Protein AF-A0A9D2QM06-F1 (afdb_monomer)

InterPro domains:
  IPR011004 Trimeric LpxA-like superfamily [SSF51161] (6-65)
  IPR039369 Galactoside O-acetyltransferase LacA-like [PTHR43017] (4-68)

Radius of gyration: 12.32 Å; Cα contacts (8 Å, |Δi|>4): 198; chains: 1; bounding box: 30×25×29 Å

Mean predicted aligned error: 7.52 Å

Foldseek 3Di:
DLVVLLVVLQPDDQPPQPVNVVSLCVQALEEEACAEADPNEAEDRRNLEYEYHNEEEDYQEYEDPPHHDYYYHNDYHDHPDYCDDVPPPPHDDRDD

Secondary structure (DSSP, 8-state):
-HHHHHHHHHTS-TT-HHHHHHHHHHHSSEE-TT-EEPSSPEES-STTEEE-TT-EE-TT-EE--SS-EEE-TT-EE-TT-EE--TT-TT------

Sequence (96 aa):
MTVR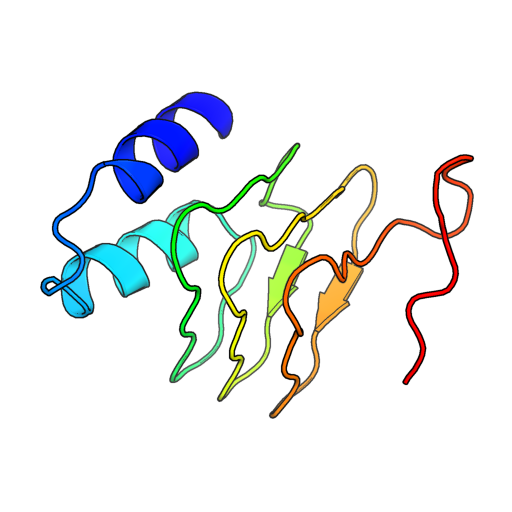KLQEYNNMDPLDRSGRQAAIREILGKAGENCVVEQPLFCTYGYNTTVGNNFFMNVYGKLMDSGKHGYERHSSQQPGCGKSVPGDPDAGTGIT

Organism: NCBI:txid2838549

pLDDT: mean 77.89, std 15.66, range [34.09, 94.25]

Structure (mmCIF, N/CA/C/O backbone):
data_AF-A0A9D2QM06-F1
#
_entry.id   AF-A0A9D2QM06-F1
#
loop_
_atom_site.group_PDB
_atom_site.id
_atom_site.type_symbol
_atom_site.label_atom_id
_atom_site.label_alt_id
_atom_site.label_comp_id
_atom_site.label_asym_id
_atom_site.label_entity_id
_atom_site.label_seq_id
_atom_site.pdbx_PDB_ins_code
_atom_site.Cartn_x
_atom_site.Cartn_y
_atom_site.Cartn_z
_atom_site.occupancy
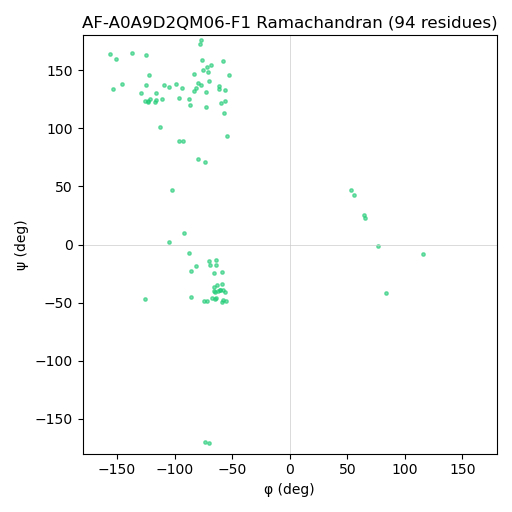_atom_site.B_iso_or_equiv
_atom_site.auth_seq_id
_atom_site.auth_comp_id
_atom_site.auth_asym_id
_atom_site.auth_atom_id
_atom_site.pdbx_PDB_model_num
ATOM 1 N N . MET A 1 1 ? -4.443 5.567 -12.524 1.00 60.41 1 MET A N 1
ATOM 2 C CA . MET A 1 1 ? -5.375 5.005 -11.518 1.00 60.41 1 MET A CA 1
ATOM 3 C C . MET A 1 1 ? -4.678 4.735 -10.189 1.00 60.41 1 MET A C 1
ATOM 5 O O . MET A 1 1 ? -5.178 5.197 -9.174 1.00 60.41 1 MET A O 1
ATOM 9 N N . THR A 1 2 ? -3.495 4.114 -10.187 1.00 79.69 2 THR A N 1
ATOM 10 C CA . THR A 1 2 ? -2.710 3.815 -8.971 1.00 79.69 2 THR A CA 1
ATOM 11 C C . THR A 1 2 ? -2.389 5.040 -8.106 1.00 79.69 2 THR A C 1
ATOM 13 O O . THR A 1 2 ? -2.553 4.977 -6.895 1.00 79.69 2 THR A O 1
ATOM 16 N N . VAL A 1 3 ? -2.030 6.184 -8.705 1.00 83.62 3 VAL A N 1
ATOM 17 C CA . VAL A 1 3 ? -1.693 7.418 -7.960 1.00 83.62 3 VAL A CA 1
ATOM 18 C C . VAL A 1 3 ? -2.834 7.902 -7.054 1.00 83.62 3 VAL A C 1
ATOM 20 O O . VAL A 1 3 ? -2.577 8.309 -5.928 1.00 83.62 3 VAL A O 1
ATOM 23 N N . ARG A 1 4 ? -4.097 7.811 -7.502 1.00 87.38 4 ARG A N 1
ATOM 24 C CA . ARG A 1 4 ? -5.256 8.190 -6.674 1.00 87.38 4 ARG A CA 1
ATOM 25 C C . ARG A 1 4 ? -5.441 7.245 -5.491 1.00 87.38 4 ARG A C 1
ATOM 27 O O . ARG A 1 4 ? -5.567 7.717 -4.370 1.00 87.38 4 ARG A O 1
ATOM 34 N N . LYS A 1 5 ? -5.361 5.932 -5.730 1.00 89.88 5 LYS A N 1
ATOM 35 C CA . LYS A 1 5 ? -5.441 4.922 -4.664 1.00 89.88 5 LYS A CA 1
ATOM 36 C C . LYS A 1 5 ? -4.316 5.078 -3.638 1.00 89.88 5 LYS A C 1
ATOM 38 O O . LYS A 1 5 ? -4.552 4.946 -2.447 1.00 89.88 5 LYS A O 1
ATOM 43 N N . LEU A 1 6 ? -3.101 5.397 -4.088 1.00 90.25 6 LEU A N 1
ATOM 44 C CA . LEU A 1 6 ? -1.969 5.693 -3.204 1.00 90.25 6 LEU A CA 1
ATOM 45 C C . LEU A 1 6 ? -2.189 6.966 -2.394 1.00 90.25 6 LEU A C 1
ATOM 47 O O . LEU A 1 6 ? -1.846 7.004 -1.218 1.00 90.25 6 LEU A O 1
ATOM 51 N N . GLN A 1 7 ? -2.753 8.006 -3.006 1.00 91.62 7 GLN A N 1
ATOM 52 C CA . GLN A 1 7 ? -3.087 9.230 -2.292 1.00 91.62 7 GLN A CA 1
ATOM 53 C C . GLN A 1 7 ? -4.150 8.961 -1.222 1.00 91.62 7 GLN A C 1
ATOM 55 O O . GLN A 1 7 ? -3.984 9.407 -0.093 1.00 91.62 7 GLN A O 1
ATOM 60 N N . GLU A 1 8 ? -5.210 8.221 -1.544 1.00 92.69 8 GLU A N 1
ATOM 61 C CA . GLU A 1 8 ? -6.224 7.802 -0.569 1.00 92.69 8 GLU A CA 1
ATOM 62 C C . GLU A 1 8 ? -5.582 6.982 0.549 1.00 92.69 8 GLU A C 1
ATOM 64 O O . GLU A 1 8 ? -5.731 7.324 1.717 1.00 92.69 8 GLU A O 1
ATOM 69 N N . TYR A 1 9 ? -4.777 5.979 0.189 1.00 93.00 9 TYR A N 1
ATOM 70 C CA . TYR A 1 9 ? -4.043 5.148 1.135 1.00 93.00 9 TYR A CA 1
ATOM 71 C C . TYR A 1 9 ? -3.167 5.961 2.084 1.00 93.00 9 TYR A C 1
ATOM 73 O O . TYR A 1 9 ? -3.234 5.754 3.287 1.00 93.00 9 TYR A O 1
ATOM 81 N N . ASN A 1 10 ? -2.374 6.901 1.571 1.00 93.06 10 ASN A N 1
ATOM 82 C CA . ASN A 1 10 ? -1.463 7.716 2.376 1.00 93.06 10 ASN A CA 1
ATOM 83 C C . ASN A 1 10 ? -2.178 8.729 3.282 1.00 93.06 10 ASN A C 1
ATOM 85 O O . ASN A 1 10 ? -1.536 9.276 4.172 1.00 93.06 10 ASN A O 1
ATOM 89 N N . ASN A 1 11 ? -3.471 8.983 3.058 1.00 94.25 11 ASN A N 1
ATOM 90 C CA . ASN A 1 11 ? -4.294 9.875 3.878 1.00 94.25 11 ASN A CA 1
ATOM 91 C C . ASN A 1 11 ? -5.274 9.122 4.802 1.00 94.25 11 ASN A C 1
ATOM 93 O O . ASN A 1 11 ? -6.058 9.769 5.494 1.00 94.25 11 ASN A O 1
ATOM 97 N N . MET A 1 12 ? -5.271 7.782 4.815 1.00 93.69 12 MET A N 1
ATOM 98 C CA . MET A 1 12 ? -6.088 7.000 5.754 1.00 93.69 12 MET A CA 1
ATOM 99 C C . MET A 1 12 ? -5.590 7.160 7.191 1.00 93.69 12 MET A C 1
ATOM 101 O O . MET A 1 12 ? -4.401 7.374 7.419 1.00 93.69 12 MET A O 1
ATOM 105 N N . ASP A 1 13 ? -6.492 6.974 8.157 1.00 93.31 13 ASP A N 1
ATOM 106 C CA . ASP A 1 13 ? -6.139 6.947 9.576 1.00 93.31 13 ASP A CA 1
ATOM 107 C C . ASP A 1 13 ? -5.070 5.861 9.833 1.00 93.31 13 ASP A C 1
ATOM 109 O O . ASP A 1 13 ? -5.301 4.686 9.516 1.00 93.31 13 ASP A O 1
ATOM 113 N N . PRO A 1 14 ? -3.902 6.205 10.411 1.00 87.62 14 PRO A N 1
ATOM 114 C CA . PRO A 1 14 ? -2.862 5.228 10.717 1.00 87.62 14 PRO A CA 1
ATOM 115 C C . PRO A 1 14 ? -3.341 4.109 11.655 1.00 87.62 14 PRO A C 1
ATOM 117 O O . PRO A 1 14 ? -2.758 3.019 11.627 1.00 87.62 14 PRO A O 1
ATOM 120 N N . LEU A 1 15 ? -4.389 4.346 12.455 1.00 90.62 15 LEU A N 1
ATOM 121 C CA . LEU A 1 15 ? -4.993 3.362 13.354 1.00 90.62 15 LEU A CA 1
ATOM 122 C C . LEU A 1 15 ? -5.979 2.416 12.651 1.00 90.62 15 LEU A C 1
ATOM 124 O O . LEU A 1 15 ? -6.221 1.321 13.169 1.00 90.62 15 LEU A O 1
ATOM 128 N N . ASP A 1 16 ? -6.484 2.757 11.460 1.00 93.12 16 ASP A N 1
ATOM 129 C CA . ASP A 1 16 ? -7.330 1.861 10.662 1.00 93.12 16 ASP A CA 1
ATOM 130 C C . ASP A 1 16 ? -6.488 0.821 9.908 1.00 93.12 16 ASP A C 1
ATOM 132 O O . ASP A 1 16 ? -6.298 0.845 8.689 1.00 93.12 16 ASP A O 1
ATOM 136 N N . ARG A 1 17 ? -5.972 -0.149 10.665 1.00 88.56 17 ARG A N 1
ATOM 137 C CA . ARG A 1 17 ? -5.187 -1.268 10.123 1.00 88.56 17 ARG A CA 1
ATOM 138 C C . ARG A 1 17 ? -5.975 -2.081 9.094 1.00 88.56 17 ARG A C 1
ATOM 140 O O . ARG A 1 17 ? -5.390 -2.585 8.139 1.00 88.56 17 ARG A O 1
ATOM 147 N N . SER A 1 18 ? -7.287 -2.208 9.289 1.00 90.62 18 SER A N 1
ATOM 148 C CA . SER A 1 18 ? -8.150 -3.026 8.439 1.00 90.62 18 SER A CA 1
ATOM 149 C C . SER A 1 18 ? -8.370 -2.395 7.064 1.00 90.62 18 SER A C 1
ATOM 151 O O . SER A 1 18 ? -8.141 -3.058 6.047 1.00 90.62 18 SER A O 1
ATOM 153 N N . GLY A 1 19 ? -8.715 -1.104 7.022 1.00 93.44 19 GLY A N 1
ATOM 154 C CA . GLY A 1 19 ? -8.872 -0.341 5.789 1.00 93.44 19 GLY A CA 1
ATOM 155 C C . GLY A 1 19 ? -7.552 -0.213 5.041 1.00 93.44 19 GLY A C 1
ATOM 156 O O . GLY A 1 19 ? -7.502 -0.456 3.836 1.00 93.44 19 GLY A O 1
ATOM 157 N N . ARG A 1 20 ? -6.448 0.024 5.761 1.00 92.38 20 ARG A N 1
ATOM 158 C CA . ARG A 1 20 ? -5.102 0.033 5.172 1.00 92.38 20 ARG A CA 1
ATOM 159 C C . ARG A 1 20 ? -4.760 -1.289 4.485 1.00 92.38 20 ARG A C 1
ATOM 161 O O . ARG A 1 20 ? -4.303 -1.294 3.343 1.00 92.38 20 ARG A O 1
ATOM 168 N N . GLN A 1 21 ? -4.998 -2.418 5.149 1.00 90.44 21 GLN A N 1
ATOM 169 C CA . GLN A 1 21 ? -4.705 -3.732 4.577 1.00 90.44 21 GLN A CA 1
ATOM 170 C C . GLN A 1 21 ? -5.581 -4.038 3.351 1.00 90.44 21 GLN A C 1
ATOM 172 O O . GLN A 1 21 ? -5.099 -4.636 2.385 1.00 90.44 21 GLN A O 1
ATOM 177 N N . ALA A 1 22 ? -6.848 -3.615 3.360 1.00 91.88 22 ALA A N 1
ATOM 178 C CA . ALA A 1 22 ? -7.735 -3.732 2.205 1.00 91.88 22 ALA A CA 1
ATOM 179 C C . ALA A 1 22 ? -7.245 -2.874 1.025 1.00 91.88 22 ALA A C 1
ATOM 181 O O . ALA A 1 22 ? -7.105 -3.378 -0.087 1.00 91.88 22 ALA A O 1
ATOM 182 N N . ALA A 1 23 ? -6.881 -1.618 1.279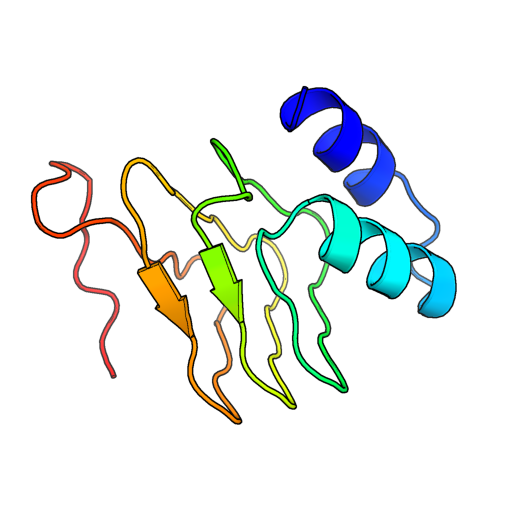 1.00 92.31 23 ALA A N 1
ATOM 183 C CA . ALA A 1 23 ? -6.371 -0.707 0.261 1.00 92.31 23 ALA A CA 1
ATOM 184 C C . ALA A 1 23 ? -5.057 -1.194 -0.372 1.00 92.31 23 ALA A C 1
ATOM 186 O O . ALA A 1 23 ? -4.900 -1.138 -1.590 1.00 92.31 23 ALA A O 1
ATOM 187 N N . ILE A 1 24 ? -4.131 -1.752 0.417 1.00 91.19 24 ILE A N 1
ATOM 188 C CA . ILE A 1 24 ? -2.893 -2.344 -0.116 1.00 91.19 24 ILE A CA 1
ATOM 189 C C . ILE A 1 24 ? -3.182 -3.508 -1.069 1.00 91.19 24 ILE A C 1
ATOM 191 O O . ILE A 1 24 ? -2.533 -3.617 -2.108 1.00 91.19 24 ILE A O 1
ATOM 195 N N . ARG A 1 25 ? -4.176 -4.351 -0.766 1.00 90.38 25 ARG A N 1
ATOM 196 C CA . ARG A 1 25 ? -4.597 -5.449 -1.657 1.00 90.38 25 ARG A CA 1
ATOM 197 C C . ARG A 1 25 ? -5.196 -4.959 -2.971 1.00 90.38 25 ARG A C 1
ATOM 199 O O . ARG A 1 25 ? -5.164 -5.691 -3.949 1.00 90.38 25 ARG A O 1
ATOM 206 N N . GLU A 1 26 ? -5.736 -3.746 -2.992 1.00 90.25 26 GLU A N 1
ATOM 207 C CA . GLU A 1 26 ? -6.247 -3.118 -4.207 1.00 90.25 26 GLU A CA 1
ATOM 208 C C . GLU A 1 26 ? -5.187 -2.373 -5.028 1.00 90.25 26 GLU A C 1
ATOM 210 O O . GLU A 1 26 ? -5.411 -2.100 -6.212 1.00 90.25 26 GLU A O 1
ATOM 215 N N . ILE A 1 27 ? -4.089 -1.966 -4.386 1.00 89.94 27 ILE A N 1
ATOM 216 C CA . ILE A 1 27 ? -2.964 -1.271 -5.022 1.00 89.94 27 ILE A CA 1
ATOM 217 C C . ILE A 1 27 ? -1.984 -2.287 -5.611 1.00 89.94 27 ILE A C 1
ATOM 219 O O . ILE A 1 27 ? -1.520 -2.104 -6.736 1.00 89.94 27 ILE A O 1
ATOM 223 N N . LEU A 1 28 ? -1.663 -3.339 -4.854 1.00 89.12 28 LEU A N 1
ATOM 224 C CA . LEU A 1 28 ? -0.738 -4.390 -5.265 1.00 89.12 28 LEU A CA 1
ATOM 225 C C . LEU A 1 28 ? -1.445 -5.444 -6.119 1.00 89.12 28 LEU A C 1
ATOM 227 O O . LEU A 1 28 ? -2.604 -5.770 -5.884 1.00 89.12 28 LEU A O 1
ATOM 231 N N . GLY A 1 29 ? -0.732 -6.035 -7.078 1.00 86.56 29 GLY A N 1
ATOM 232 C CA . GLY A 1 29 ? -1.288 -7.087 -7.937 1.00 86.56 29 GLY A CA 1
ATOM 233 C C . GLY A 1 29 ? -1.682 -8.347 -7.166 1.00 86.56 29 GLY A C 1
ATOM 234 O O . GLY A 1 29 ? -2.665 -9.009 -7.493 1.00 86.56 29 GLY A O 1
ATOM 235 N N . LYS A 1 30 ? -0.921 -8.677 -6.120 1.00 86.56 30 LYS A N 1
ATOM 236 C CA . LYS A 1 30 ? -1.253 -9.741 -5.170 1.00 86.56 30 LYS A CA 1
ATOM 237 C C . LYS A 1 30 ? -0.611 -9.435 -3.826 1.00 86.56 30 LYS A C 1
ATOM 239 O O . LYS A 1 30 ? 0.578 -9.139 -3.767 1.00 86.56 30 LYS A O 1
ATOM 244 N N . ALA A 1 31 ? -1.378 -9.567 -2.751 1.00 89.12 31 ALA A N 1
ATOM 245 C CA . ALA A 1 31 ? -0.851 -9.493 -1.397 1.00 89.12 31 ALA A CA 1
ATOM 246 C C . ALA A 1 31 ? -1.304 -10.697 -0.574 1.00 89.12 31 ALA A C 1
ATOM 248 O O . ALA A 1 31 ? -2.488 -11.038 -0.559 1.00 89.12 31 ALA A O 1
ATOM 249 N N . GLY A 1 32 ? -0.343 -11.344 0.083 1.00 85.38 32 GLY A N 1
ATOM 250 C CA . GLY A 1 32 ? -0.583 -12.480 0.960 1.00 85.38 32 GLY A CA 1
ATOM 251 C C . GLY A 1 32 ? -1.296 -12.118 2.266 1.00 85.38 32 GLY A C 1
ATOM 252 O O . GLY A 1 32 ? -1.804 -11.012 2.484 1.00 85.38 32 GLY A O 1
ATOM 253 N N . GLU A 1 33 ? -1.347 -13.096 3.160 1.00 86.25 33 GLU A N 1
ATOM 254 C CA . GLU A 1 33 ? -1.858 -12.921 4.521 1.00 86.25 33 GLU A CA 1
ATOM 255 C C . GLU A 1 33 ? -0.893 -12.077 5.361 1.00 86.25 33 GLU A C 1
ATOM 257 O O . GLU A 1 33 ? 0.316 -12.148 5.165 1.00 86.25 33 GLU A O 1
ATOM 262 N N . ASN A 1 34 ? -1.409 -11.294 6.314 1.00 85.75 34 ASN A N 1
ATOM 263 C CA . ASN A 1 34 ? -0.596 -10.449 7.204 1.00 85.75 34 ASN A CA 1
ATOM 264 C C . ASN A 1 34 ? 0.382 -9.515 6.458 1.00 85.75 3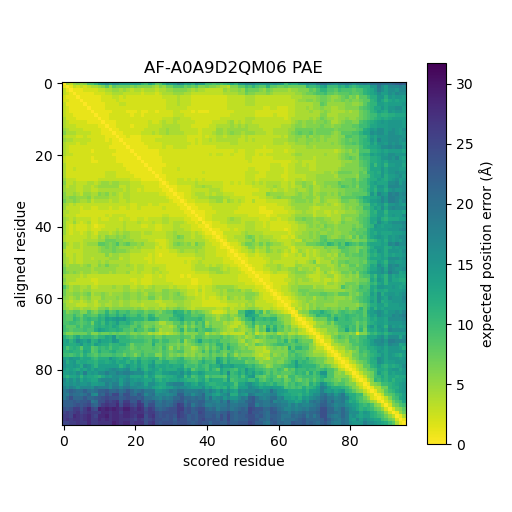4 ASN A C 1
ATOM 266 O O . ASN A 1 34 ? 1.559 -9.441 6.801 1.00 85.75 34 ASN A O 1
ATOM 270 N N . CYS A 1 35 ? -0.100 -8.827 5.420 1.00 87.94 35 CYS A N 1
ATOM 271 C CA . CYS A 1 35 ? 0.654 -7.785 4.727 1.00 87.94 35 CYS A CA 1
ATOM 272 C C . CYS A 1 35 ? 0.460 -6.443 5.441 1.00 87.94 35 CYS A C 1
ATOM 274 O O . CYS A 1 35 ? -0.667 -5.953 5.541 1.00 87.94 35 CYS A O 1
ATOM 276 N N . VAL A 1 36 ? 1.555 -5.857 5.919 1.00 88.19 36 VAL A N 1
ATOM 277 C CA . VAL A 1 36 ? 1.573 -4.556 6.589 1.00 88.19 36 VAL A CA 1
ATOM 278 C C . VAL A 1 36 ? 2.527 -3.643 5.839 1.00 88.19 36 VAL A C 1
ATOM 280 O O . VAL A 1 36 ? 3.703 -3.950 5.677 1.00 88.19 36 VAL A O 1
ATOM 283 N N . VAL A 1 37 ? 2.017 -2.506 5.387 1.00 89.19 37 VAL A N 1
ATOM 284 C CA . VAL A 1 37 ? 2.814 -1.471 4.731 1.00 89.19 37 VAL A CA 1
ATOM 285 C C . VAL A 1 37 ? 2.622 -0.192 5.515 1.00 89.19 37 VAL A C 1
ATOM 287 O O . VAL A 1 37 ? 1.489 0.236 5.702 1.00 89.19 37 VAL A O 1
ATOM 290 N N . GLU A 1 38 ? 3.682 0.430 6.001 1.00 90.19 38 GLU A N 1
ATOM 291 C CA . GLU A 1 38 ? 3.576 1.717 6.678 1.00 90.19 38 GLU A CA 1
ATOM 292 C C . GLU A 1 38 ? 3.494 2.863 5.666 1.00 90.19 38 GLU A C 1
ATOM 294 O O . GLU A 1 38 ? 4.207 2.902 4.663 1.00 90.19 38 GLU A O 1
ATOM 299 N N . GLN A 1 39 ? 2.567 3.788 5.913 1.00 90.38 39 GLN A N 1
ATOM 300 C CA . GLN A 1 39 ? 2.434 5.011 5.125 1.00 90.38 39 GLN A CA 1
ATOM 301 C C . GLN A 1 39 ? 3.612 5.964 5.436 1.00 90.38 39 GLN A C 1
ATOM 303 O O . GLN A 1 39 ? 4.131 5.943 6.552 1.00 90.38 39 GLN A O 1
ATOM 308 N N . PRO A 1 40 ? 4.018 6.850 4.510 1.00 89.06 40 PRO A N 1
ATOM 309 C CA . PRO A 1 40 ? 3.544 6.948 3.136 1.00 89.06 40 PRO A CA 1
ATOM 310 C C . PRO A 1 40 ? 4.209 5.904 2.225 1.00 89.06 40 PRO A C 1
ATOM 312 O O . PRO A 1 40 ? 5.421 5.689 2.282 1.00 89.06 40 PRO A O 1
ATOM 315 N N . LEU A 1 41 ? 3.407 5.306 1.344 1.00 88.19 41 LEU A N 1
ATOM 316 C CA . LEU A 1 41 ? 3.838 4.402 0.282 1.00 88.19 41 LEU A CA 1
ATOM 317 C C . LEU A 1 41 ? 3.929 5.157 -1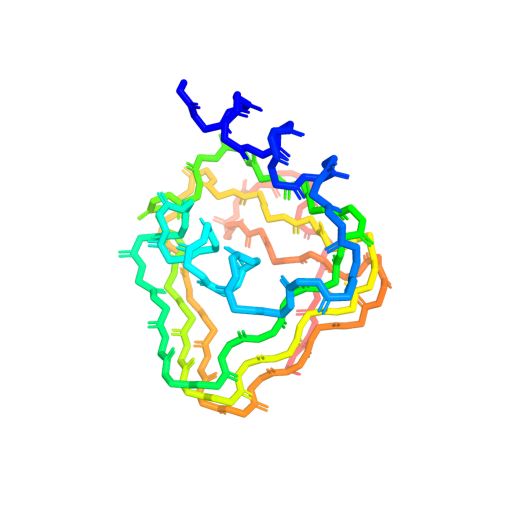.046 1.00 88.19 41 LEU A C 1
ATOM 319 O O . LEU A 1 41 ? 3.022 5.910 -1.414 1.00 88.19 41 LEU A O 1
ATOM 323 N N . PHE A 1 42 ? 4.985 4.888 -1.809 1.00 86.56 42 PHE A N 1
ATOM 324 C CA . PHE A 1 42 ? 5.092 5.316 -3.199 1.00 86.56 42 PHE A CA 1
ATOM 325 C C . PHE A 1 42 ? 5.149 4.105 -4.129 1.00 86.56 42 PHE A C 1
ATOM 327 O O . PHE A 1 42 ? 5.963 3.206 -3.926 1.00 86.56 42 PHE A O 1
ATOM 334 N N . CYS A 1 43 ? 4.316 4.093 -5.171 1.00 84.94 43 CYS A N 1
ATOM 335 C CA . CYS A 1 43 ? 4.356 3.058 -6.197 1.00 84.94 43 CYS A CA 1
ATOM 336 C C . CYS A 1 43 ? 3.997 3.608 -7.587 1.00 84.94 43 CYS A C 1
ATOM 338 O O . CYS A 1 43 ? 3.064 4.399 -7.721 1.00 84.94 43 CYS A O 1
ATOM 340 N N . THR A 1 44 ? 4.720 3.191 -8.631 1.00 82.44 44 THR A N 1
ATOM 341 C CA . THR A 1 44 ? 4.451 3.621 -10.018 1.00 82.44 44 THR A CA 1
ATOM 342 C C . THR A 1 44 ? 3.208 2.959 -10.612 1.00 82.44 44 THR A C 1
ATOM 344 O O . THR A 1 44 ? 2.347 3.651 -11.157 1.00 82.44 44 THR A O 1
ATOM 347 N N . TYR A 1 45 ? 3.084 1.635 -10.484 1.00 83.00 45 TYR A N 1
ATOM 348 C CA . TYR A 1 45 ? 1.992 0.857 -11.086 1.00 83.00 45 TYR A CA 1
ATOM 349 C C . TYR A 1 45 ? 1.237 -0.010 -10.077 1.00 83.00 45 TYR A C 1
ATOM 351 O O . TYR A 1 45 ? 0.004 0.015 -10.069 1.00 83.00 45 TYR A O 1
ATOM 359 N N . GLY A 1 46 ? 1.952 -0.748 -9.227 1.00 80.25 46 GLY A N 1
ATOM 360 C CA . GLY A 1 46 ? 1.410 -1.560 -8.131 1.00 80.25 46 GLY A CA 1
ATOM 361 C C . GLY A 1 46 ? 0.931 -2.944 -8.558 1.00 80.25 46 GLY A C 1
ATOM 362 O O . GLY A 1 46 ? 1.236 -3.935 -7.897 1.00 80.25 46 GLY A O 1
ATOM 363 N N . TYR A 1 47 ? 0.249 -3.050 -9.701 1.00 83.44 47 TYR A N 1
ATOM 364 C CA . TYR A 1 47 ? -0.312 -4.319 -10.181 1.00 83.44 47 TYR A CA 1
ATOM 365 C C . TYR A 1 47 ? 0.739 -5.352 -10.630 1.00 83.44 47 TYR A C 1
ATOM 367 O O . TYR A 1 47 ? 0.424 -6.536 -10.744 1.00 83.44 47 TYR A O 1
ATOM 375 N N . ASN A 1 48 ? 1.974 -4.927 -10.895 1.00 83.12 48 ASN A N 1
ATOM 376 C CA . ASN A 1 48 ? 3.082 -5.807 -11.266 1.00 83.12 48 ASN A CA 1
ATOM 377 C C . ASN A 1 48 ? 3.821 -6.354 -10.020 1.00 83.12 48 ASN A C 1
ATOM 379 O O . ASN A 1 48 ? 4.614 -7.290 -10.144 1.00 83.12 48 ASN A O 1
ATOM 383 N N . THR A 1 49 ? 3.485 -5.857 -8.820 1.00 84.44 49 THR A N 1
ATOM 384 C CA . THR A 1 49 ? 4.088 -6.241 -7.545 1.00 84.44 49 THR A CA 1
ATOM 385 C C . THR A 1 49 ? 3.249 -7.309 -6.856 1.00 84.44 49 THR A C 1
ATOM 387 O O . THR A 1 49 ? 2.052 -7.140 -6.609 1.00 84.44 49 THR A O 1
ATOM 390 N N . THR A 1 50 ? 3.891 -8.419 -6.502 1.00 86.44 50 THR A N 1
ATOM 391 C CA . THR A 1 50 ? 3.283 -9.495 -5.708 1.00 86.44 50 THR A CA 1
ATOM 392 C C . THR A 1 50 ? 4.010 -9.654 -4.382 1.00 86.44 50 THR A C 1
ATOM 394 O O . THR A 1 50 ? 5.201 -9.931 -4.376 1.00 86.44 50 THR A O 1
ATOM 397 N N . VAL A 1 51 ? 3.316 -9.543 -3.253 1.00 86.81 51 VAL A N 1
ATOM 398 C CA . VAL A 1 51 ? 3.895 -9.782 -1.921 1.00 86.81 51 VAL A CA 1
ATOM 399 C C . VAL A 1 51 ? 3.357 -11.076 -1.311 1.00 86.81 51 VAL A C 1
ATOM 401 O O . VAL A 1 51 ? 2.167 -11.387 -1.423 1.00 86.81 51 VAL A O 1
ATOM 404 N N . GLY A 1 52 ? 4.247 -11.852 -0.691 1.00 84.81 52 GLY A N 1
ATOM 405 C CA . GLY A 1 52 ? 3.931 -13.091 0.019 1.00 84.81 52 GLY A CA 1
ATOM 406 C C . GLY A 1 52 ? 3.225 -12.875 1.363 1.00 84.81 52 GLY A C 1
ATOM 407 O O . GLY A 1 52 ? 2.790 -11.773 1.694 1.00 84.81 52 GLY A O 1
ATOM 408 N N . ASN A 1 53 ? 3.096 -13.952 2.145 1.00 87.94 53 ASN A N 1
ATOM 409 C CA . ASN A 1 53 ? 2.534 -13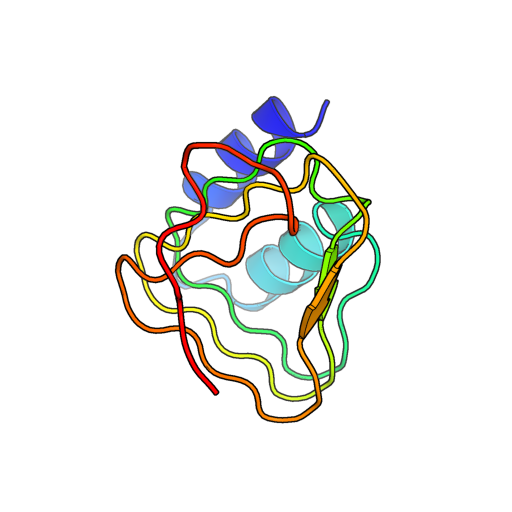.872 3.498 1.00 87.94 53 ASN A CA 1
ATOM 410 C C . ASN A 1 53 ? 3.550 -13.263 4.479 1.00 87.94 53 ASN A C 1
ATOM 412 O O . ASN A 1 53 ? 4.759 -13.464 4.325 1.00 87.94 53 ASN A O 1
ATOM 416 N N . ASN A 1 54 ? 3.043 -12.585 5.510 1.00 85.94 54 ASN A N 1
ATOM 417 C CA . ASN A 1 54 ? 3.818 -11.933 6.569 1.00 85.94 54 ASN A CA 1
ATOM 418 C C . ASN A 1 54 ? 4.836 -10.931 6.004 1.00 85.94 54 ASN A C 1
ATOM 420 O O . ASN A 1 54 ? 5.994 -10.907 6.416 1.00 85.94 54 ASN A O 1
ATOM 424 N N . PHE A 1 55 ? 4.403 -10.144 5.021 1.00 86.31 55 PHE A N 1
ATOM 425 C CA . PHE A 1 55 ? 5.201 -9.074 4.441 1.00 86.31 55 PHE A CA 1
ATOM 426 C C . PHE A 1 55 ? 5.097 -7.811 5.295 1.00 86.31 55 PHE A C 1
ATOM 428 O O . PHE A 1 55 ? 3.989 -7.389 5.640 1.00 86.31 55 PHE A O 1
ATOM 435 N N . PHE A 1 56 ? 6.236 -7.191 5.598 1.00 86.69 56 PHE A N 1
ATOM 436 C CA . PHE A 1 56 ? 6.285 -5.921 6.319 1.00 86.69 56 PHE A CA 1
ATOM 437 C C . PHE A 1 56 ? 7.092 -4.883 5.540 1.00 86.69 56 PHE A C 1
ATOM 439 O O . PHE A 1 56 ? 8.268 -5.087 5.259 1.00 86.69 56 PHE A O 1
ATOM 446 N N . MET A 1 57 ? 6.500 -3.736 5.233 1.00 85.88 57 MET A N 1
ATOM 447 C CA . MET A 1 57 ? 7.205 -2.602 4.642 1.00 85.88 57 MET A CA 1
ATOM 448 C C . MET A 1 57 ? 7.165 -1.426 5.605 1.00 85.88 57 MET A C 1
ATOM 450 O O . MET A 1 57 ? 6.093 -0.999 6.025 1.00 85.88 57 MET A O 1
ATOM 454 N N . ASN A 1 58 ? 8.341 -0.912 5.951 1.00 84.19 58 ASN A N 1
ATOM 455 C CA . ASN A 1 58 ? 8.471 0.234 6.837 1.00 84.19 58 ASN A CA 1
ATOM 456 C C . ASN A 1 58 ? 8.182 1.560 6.099 1.00 84.19 58 ASN A C 1
ATOM 458 O O . ASN A 1 58 ? 8.030 1.589 4.876 1.00 84.19 58 ASN A O 1
ATOM 462 N N . VAL A 1 59 ? 8.114 2.660 6.853 1.00 83.88 59 VAL A N 1
ATOM 463 C CA . VAL A 1 59 ? 7.820 4.009 6.352 1.00 83.88 59 VAL A CA 1
ATOM 464 C C . VAL A 1 59 ? 8.750 4.406 5.200 1.00 83.88 59 VAL A C 1
ATOM 466 O O . VAL A 1 59 ? 9.929 4.047 5.182 1.00 83.88 59 VAL A O 1
ATOM 469 N N . TYR A 1 60 ? 8.229 5.180 4.244 1.00 80.31 60 TYR A N 1
ATOM 470 C CA . TYR A 1 60 ? 8.952 5.642 3.047 1.00 80.31 60 TYR A CA 1
ATOM 471 C C . TYR A 1 60 ? 9.382 4.535 2.068 1.00 80.31 60 TYR A C 1
ATOM 473 O O . TYR A 1 60 ? 10.335 4.717 1.304 1.00 80.31 60 TYR A O 1
ATOM 481 N N . GLY A 1 61 ? 8.677 3.402 2.053 1.00 79.31 61 GLY A N 1
ATOM 482 C CA . GLY A 1 61 ? 8.855 2.373 1.032 1.00 79.31 61 GLY A CA 1
ATOM 483 C C . GLY A 1 61 ? 8.527 2.889 -0.375 1.00 79.31 61 GLY A C 1
ATOM 484 O O . GLY A 1 61 ? 7.506 3.551 -0.594 1.00 79.31 61 GLY A O 1
ATOM 485 N N . LYS A 1 62 ? 9.400 2.581 -1.343 1.00 82.00 62 LYS A N 1
ATOM 486 C CA . LYS A 1 62 ? 9.213 2.917 -2.763 1.00 82.00 62 LYS A CA 1
ATOM 487 C C . LYS A 1 62 ? 9.215 1.652 -3.614 1.00 82.00 62 LYS A C 1
ATOM 489 O O . LYS A 1 62 ? 10.178 0.890 -3.596 1.00 82.00 62 LYS A O 1
ATOM 494 N N . LEU A 1 63 ? 8.152 1.471 -4.389 1.00 82.25 63 LEU A N 1
ATOM 495 C CA . LEU A 1 63 ? 7.964 0.360 -5.317 1.00 82.25 63 LEU A CA 1
ATOM 496 C C . LEU A 1 63 ? 7.993 0.883 -6.756 1.00 82.25 63 LEU A C 1
ATOM 498 O O . LEU A 1 63 ? 7.016 1.456 -7.244 1.00 82.25 63 LEU A O 1
ATOM 502 N N . MET A 1 64 ? 9.128 0.702 -7.427 1.00 80.25 64 MET A N 1
ATOM 503 C CA . MET A 1 64 ? 9.334 1.118 -8.816 1.00 80.25 64 MET A CA 1
ATOM 504 C C . MET A 1 64 ? 9.071 -0.086 -9.724 1.00 80.25 64 MET A C 1
ATOM 506 O O . MET A 1 64 ? 9.951 -0.890 -10.002 1.00 80.25 64 MET A O 1
ATOM 510 N N . ASP A 1 65 ? 7.811 -0.238 -10.120 1.00 71.44 65 ASP A N 1
ATOM 511 C CA . ASP A 1 65 ? 7.265 -1.475 -10.681 1.00 71.44 65 ASP A CA 1
ATOM 512 C C . ASP A 1 65 ? 7.119 -1.420 -12.212 1.00 71.44 65 ASP A C 1
ATOM 514 O O . ASP A 1 65 ? 6.071 -1.738 -12.784 1.00 71.44 65 ASP A O 1
ATOM 518 N N . SER A 1 66 ? 8.174 -0.947 -12.887 1.00 70.38 66 SER A N 1
ATOM 519 C CA . SER A 1 66 ? 8.249 -0.827 -14.355 1.00 70.38 66 SER A CA 1
ATOM 520 C C . SER A 1 66 ? 8.179 -2.192 -15.067 1.00 70.38 66 SER A C 1
ATOM 522 O O . SER A 1 66 ? 7.949 -2.263 -16.271 1.00 70.38 66 SER A O 1
ATOM 524 N N . GLY A 1 67 ? 8.337 -3.281 -14.312 1.00 70.12 67 GLY A N 1
ATOM 525 C CA . GLY A 1 67 ? 8.287 -4.675 -14.730 1.00 70.12 67 GLY A CA 1
ATOM 526 C C . GLY A 1 67 ? 7.930 -5.559 -13.535 1.00 70.12 67 GLY A C 1
ATOM 527 O O . GLY A 1 67 ? 8.020 -5.122 -12.396 1.00 70.12 67 GLY A O 1
ATOM 528 N N . LYS A 1 68 ? 7.516 -6.802 -13.785 1.00 71.50 68 LYS A N 1
ATOM 529 C CA . LYS A 1 68 ? 6.915 -7.690 -12.776 1.00 71.50 68 LYS A CA 1
ATOM 530 C C . LYS A 1 68 ? 7.925 -8.222 -11.751 1.00 71.50 68 LYS A C 1
ATOM 532 O O . LYS A 1 68 ? 8.801 -8.996 -12.124 1.00 71.50 68 LYS A O 1
ATOM 537 N N . HIS A 1 69 ? 7.739 -7.901 -10.468 1.00 73.44 69 HIS A N 1
ATOM 538 C CA . HIS A 1 69 ? 8.566 -8.409 -9.360 1.00 73.44 69 HIS A CA 1
ATOM 539 C C . HIS A 1 69 ? 7.715 -8.813 -8.157 1.00 73.44 69 HIS A C 1
ATOM 541 O O . HIS A 1 69 ? 6.535 -8.475 -8.045 1.00 73.44 69 HIS A O 1
ATOM 547 N N . GLY A 1 70 ? 8.305 -9.564 -7.232 1.00 74.81 70 GLY A N 1
ATOM 548 C CA . GLY A 1 70 ? 7.607 -9.946 -6.019 1.00 74.81 70 GLY A CA 1
ATOM 549 C C . GLY A 1 70 ? 8.518 -10.165 -4.828 1.00 74.81 70 GLY A C 1
ATOM 550 O O . GLY A 1 70 ? 9.715 -10.392 -4.976 1.00 74.81 70 GLY A O 1
ATOM 551 N N . TYR A 1 71 ? 7.909 -10.090 -3.652 1.00 78.50 71 TYR A N 1
ATOM 552 C CA . TYR A 1 71 ? 8.527 -10.369 -2.366 1.00 78.50 71 TYR A CA 1
ATOM 553 C C . TYR A 1 71 ? 8.036 -11.719 -1.860 1.00 78.50 71 TYR A C 1
ATOM 555 O O . TYR A 1 71 ? 6.841 -12.027 -1.907 1.00 78.50 71 TYR A O 1
ATOM 563 N N . GLU A 1 72 ? 8.963 -12.523 -1.364 1.00 75.31 72 GLU A N 1
ATOM 564 C CA . GLU A 1 72 ? 8.694 -13.839 -0.796 1.00 75.31 72 GLU A CA 1
ATOM 565 C C . GLU A 1 72 ? 8.103 -13.779 0.621 1.00 75.31 72 GLU A C 1
ATOM 567 O O . GLU A 1 72 ? 7.898 -12.713 1.210 1.00 75.31 72 GLU A O 1
ATOM 572 N N . ARG A 1 73 ? 7.764 -14.955 1.158 1.00 71.31 73 ARG A N 1
ATOM 573 C CA . ARG A 1 73 ? 7.198 -15.092 2.504 1.00 71.31 73 ARG A CA 1
ATOM 574 C C . ARG A 1 73 ? 8.202 -14.574 3.540 1.00 71.31 73 ARG A C 1
ATOM 576 O O . ARG A 1 73 ? 9.368 -14.932 3.470 1.00 71.31 73 ARG A O 1
ATOM 583 N N . HIS A 1 74 ? 7.724 -13.803 4.518 1.00 68.31 74 HIS A N 1
ATOM 584 C CA . HIS A 1 74 ? 8.535 -13.222 5.602 1.00 68.31 74 HIS A CA 1
ATOM 585 C C . HIS A 1 74 ? 9.576 -12.188 5.136 1.00 68.31 74 HIS A C 1
ATOM 587 O O . HIS A 1 74 ? 10.561 -11.939 5.830 1.00 68.31 74 HIS A O 1
ATOM 593 N N . SER A 1 75 ? 9.369 -11.565 3.974 1.00 69.75 75 SER A N 1
ATOM 594 C CA . SER A 1 75 ? 10.220 -10.459 3.544 1.00 69.75 75 SER A CA 1
ATOM 595 C C . SER A 1 75 ? 9.857 -9.175 4.300 1.00 69.75 75 SER A C 1
ATOM 597 O O . SER A 1 75 ? 8.676 -8.861 4.489 1.00 69.75 75 SER A O 1
ATOM 599 N N . SER A 1 76 ? 10.877 -8.433 4.736 1.00 70.69 76 SER A N 1
ATOM 600 C CA . SER A 1 76 ? 10.705 -7.120 5.353 1.00 70.69 76 SER A CA 1
ATOM 601 C C . SER A 1 76 ? 11.536 -6.071 4.626 1.00 70.69 76 SER A C 1
ATOM 603 O O . SER A 1 76 ? 12.688 -6.322 4.275 1.00 70.69 76 SER A O 1
ATOM 605 N N . GLN A 1 77 ? 10.957 -4.896 4.389 1.00 73.56 77 GLN A N 1
ATOM 606 C CA . GLN A 1 77 ? 11.647 -3.793 3.736 1.00 73.56 77 GLN A CA 1
ATOM 607 C C . GLN A 1 77 ? 11.901 -2.646 4.709 1.00 73.56 77 GLN A C 1
ATOM 609 O O . GLN A 1 77 ? 10.984 -2.135 5.356 1.00 73.56 77 GLN A O 1
ATOM 614 N N . GLN A 1 78 ? 13.169 -2.250 4.803 1.00 69.12 78 GLN A N 1
ATOM 615 C CA . GLN A 1 78 ? 13.620 -1.135 5.629 1.00 69.12 78 GLN A CA 1
ATOM 616 C C . GLN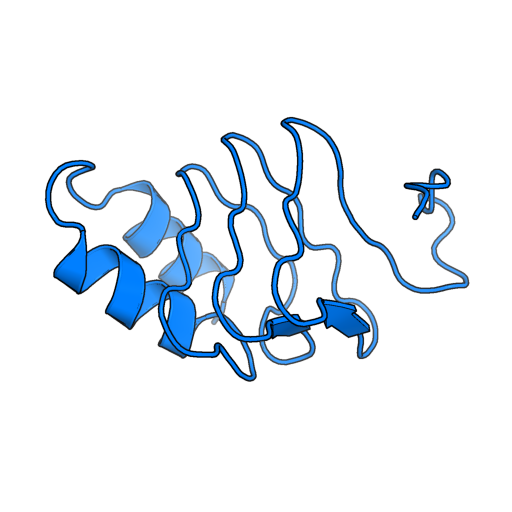 A 1 78 ? 13.281 0.228 4.996 1.00 69.12 78 GLN A C 1
ATOM 618 O O . GLN A 1 78 ? 13.095 0.305 3.777 1.00 69.12 78 GLN A O 1
ATOM 623 N N . PRO A 1 79 ? 13.234 1.311 5.797 1.00 56.97 79 PRO A N 1
ATOM 624 C CA . PRO A 1 79 ? 12.989 2.656 5.287 1.00 56.97 79 PRO A CA 1
ATOM 625 C C . PRO A 1 79 ? 14.015 3.030 4.218 1.00 56.97 79 PRO A C 1
ATOM 627 O O . PRO A 1 79 ? 15.213 2.827 4.405 1.00 56.97 79 PRO A O 1
ATOM 630 N N . GLY A 1 80 ? 13.555 3.573 3.091 1.00 58.00 80 GLY A N 1
ATOM 631 C CA . GLY A 1 80 ? 14.433 3.987 1.992 1.00 58.00 80 GLY A CA 1
ATOM 632 C C . GLY A 1 80 ? 14.983 2.850 1.122 1.00 58.00 80 GLY A C 1
ATOM 633 O O . GLY A 1 80 ? 15.657 3.135 0.135 1.00 58.00 80 GLY A O 1
ATOM 634 N N . CYS A 1 81 ? 14.669 1.585 1.421 1.00 57.22 81 CYS A N 1
ATOM 635 C CA . CYS A 1 81 ? 14.964 0.460 0.538 1.00 57.22 81 CYS A CA 1
ATOM 636 C C . CYS A 1 81 ? 13.801 0.274 -0.450 1.00 57.22 81 CYS A C 1
ATOM 638 O O . CYS A 1 81 ? 12.647 0.146 -0.041 1.00 57.22 81 CYS A O 1
ATOM 640 N N . GLY A 1 82 ? 14.094 0.265 -1.751 1.00 58.62 82 GLY A N 1
ATOM 641 C CA . GLY A 1 82 ? 13.141 -0.058 -2.814 1.00 58.62 82 GLY A CA 1
ATOM 642 C C . GLY A 1 82 ? 13.662 -1.226 -3.644 1.00 58.62 82 GLY A C 1
ATOM 643 O O . GLY A 1 82 ? 14.872 -1.373 -3.801 1.00 58.62 82 GLY A O 1
ATOM 644 N N . LYS A 1 83 ? 12.769 -2.082 -4.148 1.00 63.06 83 LYS A N 1
ATOM 645 C CA . LYS A 1 83 ? 13.125 -3.036 -5.210 1.00 63.06 83 LYS A CA 1
ATOM 646 C C . LYS A 1 83 ? 12.770 -2.388 -6.550 1.00 63.06 83 LYS A C 1
ATOM 648 O O . LYS A 1 83 ? 11.697 -1.797 -6.689 1.00 63.06 83 LYS A O 1
ATOM 653 N N . SER A 1 84 ? 13.680 -2.490 -7.505 1.00 57.66 84 SER A N 1
ATOM 654 C CA . SER A 1 84 ? 13.516 -2.043 -8.887 1.00 57.66 84 SER A CA 1
ATOM 655 C C . SER A 1 84 ? 13.786 -3.203 -9.839 1.00 57.66 84 SER A C 1
ATOM 657 O O . SER A 1 84 ? 14.355 -4.232 -9.459 1.00 57.66 84 SER A O 1
ATOM 659 N N . VAL A 1 85 ? 13.336 -3.044 -11.077 1.00 54.31 85 VAL A N 1
ATOM 660 C CA . VAL A 1 85 ? 13.458 -4.054 -12.122 1.00 54.31 85 VAL A CA 1
ATOM 661 C C . VAL A 1 85 ? 14.925 -4.182 -12.543 1.00 54.31 85 VAL A C 1
ATOM 663 O O . VAL A 1 85 ? 15.597 -3.155 -12.686 1.00 54.31 85 VAL A O 1
ATOM 666 N N . PRO A 1 86 ? 15.453 -5.394 -12.806 1.00 48.19 86 PRO A N 1
ATOM 667 C CA . PRO A 1 86 ? 16.759 -5.536 -13.437 1.00 48.19 86 PRO A CA 1
ATOM 668 C C . PRO A 1 86 ? 16.761 -4.803 -14.787 1.00 48.19 86 PRO A C 1
ATOM 670 O O . PRO A 1 86 ? 16.047 -5.197 -15.707 1.00 48.19 86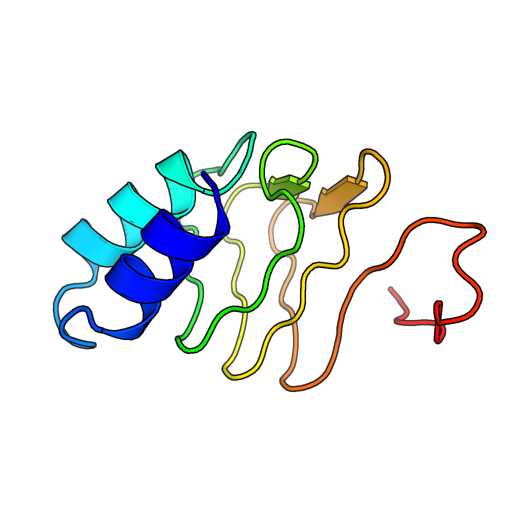 PRO A O 1
ATOM 673 N N . GLY A 1 87 ? 17.546 -3.728 -14.892 1.00 47.97 87 GLY A N 1
ATOM 674 C CA . GLY A 1 87 ? 17.630 -2.881 -16.089 1.00 47.97 87 GLY A CA 1
ATOM 675 C C . GLY A 1 87 ? 17.150 -1.438 -15.903 1.00 47.97 87 GLY A C 1
ATOM 676 O O . GLY A 1 87 ? 17.377 -0.625 -16.797 1.00 47.97 87 GLY A O 1
ATOM 677 N N . ASP A 1 88 ? 16.555 -1.089 -14.757 1.00 52.25 88 ASP A N 1
ATOM 678 C CA . ASP A 1 88 ? 16.288 0.314 -14.426 1.00 52.25 88 ASP A CA 1
ATOM 679 C C . ASP A 1 88 ? 17.610 1.030 -14.061 1.00 52.25 88 ASP A C 1
ATOM 681 O O . ASP A 1 88 ? 18.361 0.525 -13.222 1.00 52.25 88 ASP A O 1
ATOM 685 N N . PRO A 1 89 ? 17.918 2.214 -14.628 1.00 49.78 89 PRO A N 1
ATOM 686 C CA . PRO A 1 89 ? 19.152 2.953 -14.325 1.00 49.78 89 PRO A CA 1
ATOM 687 C C . PRO A 1 89 ? 19.235 3.430 -12.862 1.00 49.78 89 PRO A C 1
ATOM 689 O O . PRO A 1 89 ? 20.326 3.710 -12.374 1.00 49.78 89 PRO A O 1
ATOM 692 N N . ASP A 1 90 ? 18.101 3.463 -12.154 1.00 50.12 90 ASP A N 1
ATOM 693 C CA . ASP A 1 90 ? 17.984 3.750 -10.718 1.00 50.12 90 ASP A CA 1
ATOM 694 C C . ASP A 1 90 ? 18.022 2.484 -9.836 1.00 50.12 90 ASP A C 1
ATOM 696 O O . ASP A 1 90 ? 17.740 2.552 -8.636 1.00 50.12 90 ASP A O 1
ATOM 700 N N . ALA A 1 91 ? 18.349 1.309 -10.395 1.00 45.91 91 ALA A N 1
ATOM 701 C CA . ALA A 1 91 ? 18.455 0.062 -9.644 1.00 45.91 91 ALA A CA 1
ATOM 702 C C . ALA A 1 91 ? 19.716 0.004 -8.774 1.00 45.91 91 ALA A C 1
ATOM 704 O O . ALA A 1 91 ? 20.652 -0.754 -9.020 1.00 45.91 91 ALA A O 1
ATOM 705 N N . GLY A 1 92 ? 19.713 0.804 -7.708 1.00 39.75 92 GLY A N 1
ATOM 706 C CA . GLY A 1 92 ? 20.579 0.601 -6.559 1.00 39.75 92 GLY A CA 1
ATOM 707 C C . GLY A 1 92 ? 20.301 -0.770 -5.947 1.00 39.75 92 GLY A C 1
ATOM 708 O O . GLY A 1 92 ? 19.177 -1.089 -5.567 1.00 39.75 92 GLY A O 1
ATOM 709 N N . THR A 1 93 ? 21.340 -1.591 -5.882 1.00 42.50 93 THR A N 1
ATOM 710 C CA . THR A 1 93 ? 21.361 -2.965 -5.379 1.00 42.50 93 THR A CA 1
ATOM 711 C C . THR A 1 93 ? 20.806 -3.054 -3.947 1.00 42.50 93 THR A C 1
ATOM 713 O O . THR A 1 93 ? 21.526 -2.868 -2.971 1.00 42.50 93 THR A O 1
ATOM 716 N N . GLY A 1 94 ? 19.510 -3.340 -3.798 1.00 35.31 94 GLY A N 1
ATOM 717 C CA . GLY A 1 94 ? 18.864 -3.627 -2.512 1.00 35.31 94 GLY A CA 1
ATOM 718 C C . GLY A 1 94 ? 18.845 -5.131 -2.233 1.00 35.31 94 GLY A C 1
ATOM 719 O O . GLY A 1 94 ? 17.909 -5.822 -2.639 1.00 35.31 94 GLY A O 1
ATOM 720 N N . ILE A 1 95 ? 19.911 -5.610 -1.591 1.00 39.25 95 ILE A N 1
ATOM 721 C CA . ILE A 1 95 ? 20.307 -7.012 -1.331 1.00 39.25 95 ILE A CA 1
ATOM 722 C C . ILE A 1 95 ? 19.261 -7.848 -0.558 1.00 39.25 95 ILE A C 1
ATOM 724 O O . ILE A 1 95 ? 18.396 -7.282 0.108 1.00 39.25 95 ILE A O 1
ATOM 728 N N . THR A 1 96 ? 19.393 -9.176 -0.723 1.00 34.09 96 THR A N 1
ATOM 729 C CA . THR A 1 96 ? 18.897 -10.341 0.050 1.00 34.09 96 THR A CA 1
ATOM 730 C C . THR A 1 96 ? 17.625 -10.152 0.867 1.00 34.09 96 THR A C 1
ATOM 732 O O . THR A 1 96 ? 17.696 -9.618 1.992 1.00 34.09 96 THR A O 1
#

Nearest PDB structures (foldseek):
  2ic7-assembly1_B  TM=9.743E-01  e=1.266E-06  Geobacillus kaustophilus
  3ect-assembly1_A  TM=9.621E-01  e=1.754E-05  Vibrio cholerae
  3nz2-assembly1_C  TM=9.589E-01  e=5.458E-05  Vibrio cholerae O1 biovar El Tor str. N16961
  1kqa-assembly1_A  TM=9.663E-01  e=3.479E-04  Escherichia coli
  3srt-assembly2_B  TM=9.771E-01  e=5.956E-04  Clostridioides difficile 630

Solvent-accessible surface area (backbone atoms only — not comparable to full-atom values): 5297 Å² total; per-residue (Å²): 114,48,62,58,54,40,52,53,57,54,68,49,62,88,82,44,58,67,61,51,42,52,49,48,48,72,44,27,53,36,60,38,57,70,47,45,72,36,64,48,58,45,55,72,50,27,56,40,34,33,41,25,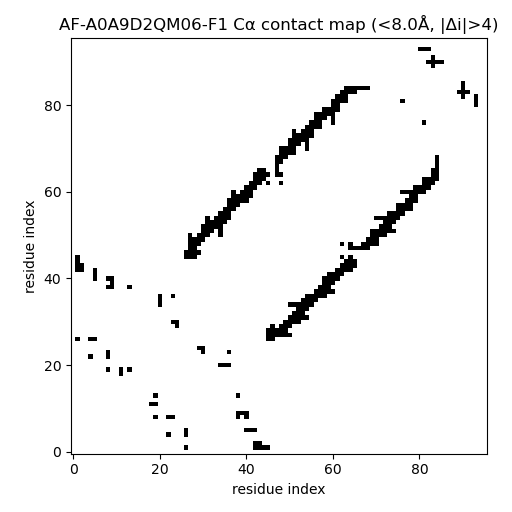36,49,22,39,34,33,44,51,27,39,42,49,38,91,45,77,46,70,44,56,68,65,38,71,40,54,62,74,46,39,64,56,40,96,85,47,95,80,50,64,87,68,76,136